Protein AF-A0A2V8Q408-F1 (afdb_monomer_lite)

Secondary structure (DSSP, 8-state):
---EEE-SSSTT-EEEPPPTT-------------TTTSB-SSEEEE-GGGS----TT--GGG-EE--EEEPPTT-EEEESSPEEEEETTEEEEPPEEHHHHHHS-EEEESEEEEEEEE-SSSEEEEEEEESSSGGG---HHHHHHHHHHHHHHHHHH-----SEEEEEEEE-S--

Radius of gyration: 19.36 Å; chains: 1; bounding box: 48×40×50 Å

pLDDT: mean 93.08, std 7.68, range [54.44, 98.56]

Sequence (175 aa):
MIPWTRDAVEMFAFHCEVPAGVSELEVTFDDVSQPGTTMSARLARVKWNRLLLYPRGMNSDSVRVATSIKLPGGWKFATALPVGRERRDDVEFKEVSLTELVDSPLIAGANFRQVMLSSAPLLHEMDIVADSPAALEVKPETLLGWQNLVKEANALFGGRHYRSYRFLLTLSDIG

Structure (mmCIF, N/CA/C/O backbone):
data_AF-A0A2V8Q408-F1
#
_entry.id   AF-A0A2V8Q408-F1
#
loop_
_atom_site.group_PDB
_atom_site.id
_atom_site.type_symbol
_atom_site.label_atom_id
_atom_site.label_alt_id
_atom_site.label_comp_id
_atom_site.label_asym_id
_atom_site.label_entity_id
_atom_site.label_seq_id
_atom_site.pdbx_PDB_ins_code
_atom_site.Cartn_x
_atom_site.Cartn_y
_atom_site.Cartn_z
_atom_site.occupancy
_atom_site.B_iso_or_equiv
_atom_site.auth_seq_id
_atom_site.auth_comp_id
_atom_site.auth_asym_id
_atom_site.auth_atom_id
_atom_site.pdbx_PDB_model_num
ATOM 1 N N . MET A 1 1 ? -17.151 11.320 23.002 1.00 85.12 1 MET A N 1
ATOM 2 C CA . MET A 1 1 ? -15.832 10.660 23.087 1.00 85.12 1 MET A CA 1
ATOM 3 C C . MET A 1 1 ? -15.962 9.506 24.067 1.00 85.12 1 MET A C 1
ATOM 5 O O . MET A 1 1 ? -16.473 9.738 25.156 1.00 85.12 1 MET A O 1
ATOM 9 N N . ILE A 1 2 ? -15.585 8.291 23.670 1.00 92.50 2 ILE A N 1
ATOM 10 C CA . ILE A 1 2 ? -15.606 7.108 24.545 1.00 92.50 2 ILE A CA 1
ATOM 11 C C . ILE A 1 2 ? -14.216 6.976 25.191 1.00 92.50 2 ILE A C 1
ATOM 13 O O . ILE A 1 2 ? -13.225 7.041 24.458 1.00 92.50 2 ILE A O 1
ATOM 17 N N . PRO A 1 3 ? -14.107 6.841 26.527 1.00 95.44 3 PRO A N 1
ATOM 18 C CA . PRO A 1 3 ? -12.826 6.606 27.185 1.00 95.44 3 PRO A CA 1
ATOM 19 C C . PRO A 1 3 ? -12.184 5.299 26.714 1.00 95.44 3 PRO A C 1
ATOM 21 O O . PRO A 1 3 ? -12.870 4.290 26.548 1.00 95.44 3 PRO A O 1
ATOM 24 N N . TRP A 1 4 ? -10.864 5.307 26.541 1.00 95.75 4 TRP A N 1
ATOM 25 C CA . TRP A 1 4 ? -10.099 4.120 26.178 1.00 95.75 4 TRP A CA 1
ATOM 26 C C . TRP A 1 4 ? -8.778 4.054 26.940 1.00 95.75 4 TRP A C 1
ATOM 28 O O . TRP A 1 4 ? -8.237 5.074 27.373 1.00 95.75 4 TRP A O 1
ATOM 38 N N . THR A 1 5 ? -8.245 2.847 27.083 1.00 96.06 5 THR A N 1
ATOM 39 C CA . THR A 1 5 ? -6.914 2.595 27.641 1.00 96.06 5 THR A CA 1
ATOM 40 C C . THR A 1 5 ? -6.151 1.626 26.745 1.00 96.06 5 THR A C 1
ATOM 42 O O . THR A 1 5 ? -6.738 0.749 26.114 1.00 96.06 5 THR A O 1
ATOM 45 N N . ARG A 1 6 ? -4.830 1.794 26.635 1.00 95.44 6 ARG A N 1
ATOM 46 C CA . ARG A 1 6 ? -3.981 0.803 25.959 1.00 95.44 6 ARG A CA 1
ATOM 47 C C . ARG A 1 6 ? -3.794 -0.398 26.881 1.00 95.44 6 ARG A C 1
ATOM 49 O O . ARG A 1 6 ? -3.635 -0.219 28.088 1.00 95.44 6 ARG A O 1
ATOM 56 N N . ASP A 1 7 ? -3.803 -1.600 26.321 1.00 96.19 7 ASP A N 1
ATOM 57 C CA . ASP A 1 7 ? -3.474 -2.808 27.073 1.00 96.19 7 ASP A CA 1
ATOM 58 C C . ASP A 1 7 ? -2.018 -2.742 27.576 1.00 96.19 7 ASP A C 1
ATOM 60 O O . ASP A 1 7 ? -1.114 -2.275 26.880 1.00 96.19 7 ASP A O 1
ATOM 64 N N . ALA A 1 8 ? -1.798 -3.166 28.820 1.00 94.25 8 ALA A N 1
ATOM 65 C CA . ALA A 1 8 ? -0.494 -3.073 29.474 1.00 94.25 8 ALA A CA 1
ATOM 66 C C . ALA A 1 8 ? 0.500 -4.160 29.022 1.00 94.25 8 ALA A C 1
ATOM 68 O O . ALA A 1 8 ? 1.690 -4.054 29.314 1.00 94.25 8 ALA A O 1
ATOM 69 N N . VAL A 1 9 ? 0.022 -5.204 28.340 1.00 94.44 9 VAL A N 1
ATOM 70 C CA . VAL A 1 9 ? 0.810 -6.353 27.878 1.00 94.44 9 VAL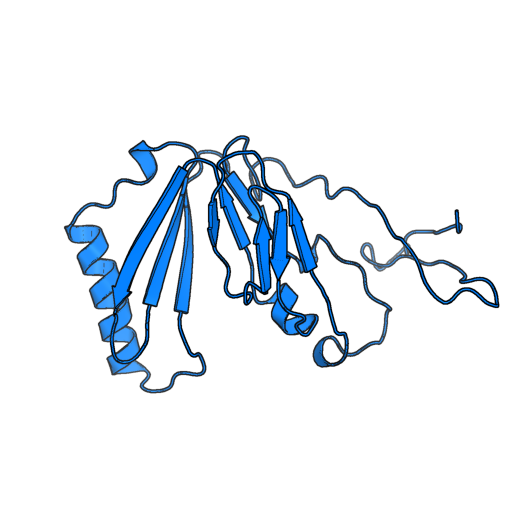 A CA 1
ATOM 71 C C . VAL A 1 9 ? 0.826 -6.408 26.351 1.00 94.44 9 VAL A C 1
ATOM 73 O O . VAL A 1 9 ? 1.895 -6.480 25.750 1.00 94.44 9 VAL A O 1
ATOM 76 N N . GLU A 1 10 ? -0.343 -6.338 25.715 1.00 91.88 10 GLU A N 1
ATOM 77 C CA . GLU A 1 10 ? -0.477 -6.323 24.256 1.00 91.88 10 GLU A CA 1
ATOM 78 C C . GLU A 1 10 ? -0.472 -4.879 23.743 1.00 91.88 10 GLU A C 1
ATOM 80 O O . GLU A 1 10 ? -1.510 -4.236 23.630 1.00 91.88 10 GLU A O 1
ATOM 85 N N . MET A 1 11 ? 0.706 -4.341 23.422 1.00 88.81 11 MET A N 1
ATOM 86 C CA . MET A 1 11 ? 0.878 -2.914 23.098 1.00 88.81 11 MET A CA 1
ATOM 87 C C . MET A 1 11 ? 0.041 -2.408 21.906 1.00 88.81 11 MET A C 1
ATOM 89 O O . MET A 1 11 ? -0.100 -1.193 21.747 1.00 88.81 11 MET A O 1
ATOM 93 N N . PHE A 1 12 ? -0.501 -3.306 21.076 1.00 89.56 12 PHE A N 1
ATOM 94 C CA . PHE A 1 12 ? -1.375 -2.978 19.945 1.00 89.56 12 PHE A CA 1
ATOM 95 C C . PHE A 1 12 ? -2.876 -3.122 20.251 1.00 89.56 12 PHE A C 1
ATOM 97 O O . PHE A 1 12 ? -3.701 -2.863 19.376 1.00 89.56 12 PHE A O 1
ATOM 104 N N . ALA A 1 13 ? -3.248 -3.515 21.472 1.00 94.44 13 ALA A N 1
ATOM 105 C CA . ALA A 1 13 ? -4.634 -3.623 21.904 1.00 94.44 13 ALA A CA 1
ATOM 106 C C . ALA A 1 13 ? -5.092 -2.388 22.691 1.00 94.44 13 ALA A C 1
ATOM 108 O O . ALA A 1 13 ? -4.348 -1.775 23.462 1.00 94.44 13 ALA A O 1
ATOM 109 N N . PHE A 1 14 ? -6.368 -2.057 22.510 1.00 95.12 14 PHE A N 1
ATOM 110 C CA . PHE A 1 14 ? -7.039 -0.942 23.160 1.00 95.12 14 PHE A CA 1
ATOM 111 C C . PHE A 1 14 ? -8.340 -1.442 23.780 1.00 95.12 14 PHE A C 1
ATOM 113 O O . PHE A 1 14 ? -9.094 -2.183 23.148 1.00 95.12 14 PHE A O 1
ATOM 120 N N . HIS A 1 15 ? -8.597 -1.028 25.014 1.00 95.12 15 HIS A N 1
ATOM 121 C CA . HIS A 1 15 ? -9.810 -1.339 25.757 1.00 95.12 15 HIS A CA 1
ATOM 122 C C . HIS A 1 15 ? -10.713 -0.118 25.771 1.00 95.12 15 HIS A C 1
ATOM 124 O O . HIS A 1 15 ? -10.268 0.979 26.102 1.00 95.12 15 HIS A O 1
ATOM 130 N N . CYS A 1 16 ? -11.981 -0.308 25.431 1.00 94.56 16 CYS A N 1
ATOM 131 C CA . CYS A 1 16 ? -13.026 0.690 25.609 1.00 94.56 16 CYS A CA 1
ATOM 132 C C . CYS A 1 16 ? -14.350 -0.018 25.916 1.00 94.56 16 CYS A C 1
ATOM 134 O O . CYS A 1 16 ? -14.576 -1.145 25.472 1.00 94.56 16 CYS A O 1
ATOM 136 N N . GLU A 1 17 ? -15.219 0.636 26.682 1.00 94.44 17 GLU A N 1
ATOM 137 C CA . GLU A 1 17 ? -16.575 0.150 26.935 1.00 94.44 17 GLU A CA 1
ATOM 138 C C . GLU A 1 17 ? -17.536 0.832 25.963 1.00 94.44 17 GLU A C 1
ATOM 140 O O . GLU A 1 17 ? -17.679 2.056 25.976 1.00 94.44 17 GLU A O 1
ATOM 145 N N . VAL A 1 18 ? -18.186 0.044 25.104 1.00 92.38 18 VAL A N 1
ATOM 146 C CA . VAL A 1 18 ? -19.165 0.551 24.136 1.00 92.38 18 VAL A CA 1
ATOM 147 C C . VAL A 1 18 ? -20.511 0.741 24.843 1.00 92.38 18 VAL A C 1
ATOM 149 O O . VAL A 1 18 ? -21.086 -0.249 25.304 1.00 92.38 18 VAL A O 1
ATOM 152 N N . PRO A 1 19 ? -21.042 1.975 24.951 1.00 93.62 19 PRO A N 1
ATOM 153 C CA . PRO A 1 19 ? -22.319 2.213 25.616 1.00 93.62 19 PRO A CA 1
ATOM 154 C C . PRO A 1 19 ? -23.484 1.498 24.922 1.00 93.62 19 PRO A C 1
ATOM 156 O O . PRO A 1 19 ? -23.496 1.328 23.702 1.00 93.62 19 PRO A O 1
ATOM 159 N N . ALA A 1 20 ? -24.508 1.130 25.694 1.00 94.69 20 ALA A N 1
ATOM 160 C CA . ALA A 1 20 ? -25.715 0.520 25.145 1.00 94.69 20 ALA A CA 1
ATOM 161 C C . ALA A 1 20 ? -26.368 1.424 24.080 1.00 94.69 20 ALA A C 1
ATOM 163 O O . ALA A 1 20 ? -26.512 2.630 24.276 1.00 94.69 20 ALA A O 1
ATOM 164 N N . GLY A 1 21 ? -26.780 0.825 22.960 1.00 94.31 21 GLY A N 1
ATOM 165 C CA . GLY A 1 21 ? -27.399 1.534 21.836 1.00 94.31 21 GLY A CA 1
ATOM 166 C C . GLY A 1 21 ? -26.416 2.127 20.819 1.00 94.31 21 GLY A C 1
ATOM 167 O O . GLY A 1 21 ? -26.865 2.620 19.788 1.00 94.31 21 GLY A O 1
ATOM 168 N N . VAL A 1 22 ? -25.101 2.056 21.057 1.00 94.56 22 VAL A N 1
ATOM 169 C CA . VAL A 1 22 ? -24.084 2.445 20.067 1.00 94.56 22 VAL A CA 1
ATOM 170 C C . VAL A 1 22 ? -23.873 1.311 19.062 1.00 94.56 22 VAL A C 1
ATOM 172 O O . VAL A 1 22 ? -23.593 0.178 19.447 1.00 94.56 22 VAL A O 1
ATOM 175 N N . SER A 1 23 ? -23.994 1.624 17.772 1.00 91.81 23 SER A N 1
ATOM 176 C CA . SER A 1 23 ? -23.806 0.677 16.662 1.00 91.81 23 SER A CA 1
ATOM 177 C C . SER A 1 23 ? -22.549 0.934 15.828 1.00 91.81 23 SER A C 1
ATOM 179 O O . SER A 1 23 ? -22.214 0.114 14.979 1.00 91.81 23 SER A O 1
ATOM 181 N N . GLU A 1 24 ? -21.866 2.059 16.046 1.00 93.31 24 GLU A N 1
ATOM 182 C CA . GLU A 1 24 ? -20.696 2.483 15.276 1.00 93.31 24 GLU A CA 1
ATOM 183 C C . GLU A 1 24 ? -19.673 3.169 16.187 1.00 93.31 24 GLU A C 1
ATOM 185 O O . GLU A 1 24 ? -20.033 3.941 17.079 1.00 93.31 24 GLU A O 1
ATOM 190 N N . LEU A 1 25 ? -18.394 2.872 15.956 1.00 93.12 25 LEU A N 1
ATOM 191 C CA . LEU A 1 25 ? -17.264 3.520 16.609 1.00 93.12 25 LEU A CA 1
ATOM 192 C C . LEU A 1 25 ? -16.401 4.183 15.543 1.00 93.12 25 LEU A C 1
ATOM 194 O O . LEU A 1 25 ? -15.825 3.500 14.699 1.00 93.12 25 LEU A O 1
ATOM 198 N N . GLU A 1 26 ? -16.272 5.500 15.624 1.00 95.25 26 GLU A N 1
ATOM 199 C CA . GLU A 1 26 ? -15.298 6.243 14.833 1.00 95.25 26 GLU A CA 1
ATOM 200 C C . GLU A 1 26 ? -13.989 6.344 15.620 1.00 95.25 26 GLU A C 1
ATOM 202 O O . GLU A 1 26 ? -13.975 6.789 16.774 1.00 95.25 26 GLU A O 1
ATOM 207 N N . VAL A 1 27 ? -12.888 5.905 15.007 1.00 94.25 27 VAL A N 1
ATOM 208 C CA . VAL A 1 27 ? -11.560 5.931 15.622 1.00 94.25 27 VAL A CA 1
ATOM 209 C C . VAL A 1 27 ? -10.601 6.703 14.732 1.00 94.25 27 VAL A C 1
ATOM 211 O O . VAL A 1 27 ? -10.394 6.350 13.575 1.00 94.25 27 VAL A O 1
ATOM 214 N N . THR A 1 28 ? -9.970 7.717 15.316 1.00 94.50 28 THR A N 1
ATOM 215 C CA . THR A 1 28 ? -8.967 8.549 14.653 1.00 94.50 28 THR A CA 1
ATOM 216 C C . THR A 1 28 ? -7.656 8.425 15.404 1.00 94.50 28 THR A C 1
ATOM 218 O O . THR A 1 28 ? -7.607 8.623 16.620 1.00 94.50 28 THR A O 1
ATOM 221 N N . PHE A 1 29 ? -6.591 8.095 14.686 1.00 92.62 29 PHE A N 1
ATOM 222 C CA . PHE A 1 29 ? -5.244 8.042 15.228 1.00 92.62 29 PHE A CA 1
ATOM 223 C C . PHE A 1 29 ? -4.229 8.379 14.144 1.00 92.62 29 PHE A C 1
ATOM 225 O O . PHE A 1 29 ? -4.480 8.176 12.957 1.00 92.62 29 PHE A O 1
ATOM 232 N N . ASP A 1 30 ? -3.067 8.840 14.588 1.00 90.25 30 ASP A N 1
ATOM 233 C CA . ASP A 1 30 ? -1.918 9.074 13.730 1.00 90.25 30 ASP A CA 1
ATOM 234 C C . ASP A 1 30 ? -0.896 7.954 13.947 1.00 90.25 30 ASP A C 1
ATOM 236 O O . ASP A 1 30 ? -0.494 7.677 15.083 1.00 90.25 30 ASP A O 1
ATOM 240 N N . ASP A 1 31 ? -0.443 7.315 12.866 1.00 85.06 31 ASP A N 1
ATOM 241 C CA . ASP A 1 31 ? 0.779 6.510 12.909 1.00 85.06 31 ASP A CA 1
ATOM 242 C C . ASP A 1 31 ? 1.969 7.442 12.703 1.00 85.06 31 ASP A C 1
ATOM 244 O O . ASP A 1 31 ? 2.221 7.926 11.596 1.00 85.06 31 ASP A O 1
ATOM 248 N N . VAL A 1 32 ? 2.726 7.692 13.771 1.00 77.38 32 VAL A N 1
ATOM 249 C CA . VAL A 1 32 ? 4.016 8.376 13.658 1.00 77.38 32 VAL A CA 1
ATOM 250 C C . VAL A 1 32 ? 5.005 7.369 13.078 1.00 77.38 32 VAL A C 1
ATOM 252 O O . VAL A 1 32 ? 5.742 6.692 13.798 1.00 77.38 32 VAL A O 1
ATOM 255 N N . SER A 1 33 ? 4.962 7.223 11.753 1.00 62.72 33 SER A N 1
ATOM 256 C CA . SER A 1 33 ? 5.876 6.397 10.970 1.00 62.72 33 SER A CA 1
ATOM 257 C C . SER A 1 33 ? 7.313 6.625 11.438 1.00 62.72 33 SER A C 1
ATOM 259 O O . SER A 1 33 ? 7.725 7.782 11.547 1.00 62.72 33 SER A O 1
ATOM 261 N N . GLN A 1 34 ? 8.092 5.566 11.688 1.00 60.09 34 GLN A N 1
ATOM 262 C CA . GLN A 1 34 ? 9.519 5.736 11.984 1.00 60.09 34 GLN A CA 1
ATOM 263 C C . GLN A 1 34 ? 10.178 6.443 10.790 1.00 60.09 34 GLN A C 1
ATOM 265 O O . GLN A 1 34 ? 10.191 5.845 9.701 1.00 60.09 34 GLN A O 1
ATOM 270 N N . PRO A 1 35 ? 10.695 7.679 10.961 1.00 54.44 35 PRO A N 1
ATOM 271 C CA . PRO A 1 35 ? 11.281 8.441 9.869 1.00 54.44 35 PRO A CA 1
ATOM 272 C C . PRO A 1 35 ? 12.307 7.589 9.125 1.00 54.44 35 PRO A C 1
ATOM 274 O O . PRO A 1 35 ? 13.179 6.978 9.740 1.00 54.44 35 PRO A O 1
ATOM 277 N N . GLY A 1 36 ? 12.144 7.491 7.807 1.00 57.19 36 GLY A N 1
ATOM 278 C CA . GLY A 1 36 ? 13.018 6.721 6.930 1.00 57.19 36 GLY A CA 1
ATOM 279 C C . GLY A 1 36 ? 12.577 5.306 6.594 1.00 57.19 36 GLY A C 1
ATOM 280 O O . GLY A 1 36 ? 12.902 4.825 5.529 1.00 57.19 36 GLY A O 1
ATOM 281 N N . THR A 1 37 ? 11.775 4.621 7.402 1.00 67.06 37 THR A N 1
ATOM 282 C CA . THR A 1 37 ? 11.424 3.221 7.066 1.00 67.06 37 THR A CA 1
ATOM 283 C C . THR A 1 37 ? 10.241 3.109 6.102 1.00 67.06 37 THR A C 1
ATOM 285 O O . THR A 1 37 ? 10.173 2.206 5.267 1.00 67.06 37 THR A O 1
ATOM 288 N N . THR A 1 38 ? 9.281 4.026 6.203 1.00 76.12 38 THR A N 1
ATOM 289 C CA . THR A 1 38 ? 7.964 3.898 5.556 1.00 76.12 38 THR A CA 1
ATOM 290 C C . THR A 1 38 ? 7.566 5.111 4.725 1.00 76.12 38 THR A C 1
ATOM 292 O O . THR A 1 38 ? 6.646 4.999 3.923 1.00 76.12 38 THR A O 1
ATOM 295 N N . MET A 1 39 ? 8.251 6.250 4.847 1.00 83.12 39 MET A N 1
ATOM 296 C CA . MET A 1 39 ? 7.895 7.463 4.110 1.00 83.12 39 MET A CA 1
ATOM 297 C C . MET A 1 39 ? 9.070 8.445 4.012 1.00 83.12 39 MET A C 1
ATOM 299 O O . MET A 1 39 ? 9.904 8.524 4.916 1.00 83.12 39 MET A O 1
ATOM 303 N N . SER A 1 40 ? 9.073 9.228 2.935 1.00 85.56 40 SER A N 1
ATOM 304 C CA . SER A 1 40 ? 9.860 10.441 2.709 1.00 85.56 40 SER A CA 1
ATOM 305 C C . SER A 1 40 ? 8.918 11.591 2.307 1.00 85.56 40 SER A C 1
ATOM 307 O O . SER A 1 40 ? 7.712 11.410 2.151 1.00 85.56 40 SER A O 1
ATOM 309 N N . ALA A 1 41 ? 9.452 12.788 2.054 1.00 88.56 41 ALA A N 1
ATOM 310 C CA . ALA A 1 41 ? 8.650 13.895 1.524 1.00 88.56 41 ALA A CA 1
ATOM 311 C C . ALA A 1 41 ? 8.102 13.652 0.097 1.00 88.56 41 ALA A C 1
ATOM 313 O O . ALA A 1 41 ? 7.293 14.443 -0.391 1.00 88.56 41 ALA A O 1
ATOM 314 N N . ARG A 1 42 ? 8.573 12.616 -0.612 1.00 92.44 42 ARG A N 1
ATOM 315 C CA . ARG A 1 42 ? 8.261 12.354 -2.031 1.00 92.44 42 ARG A CA 1
ATOM 316 C C . ARG A 1 42 ? 7.660 10.976 -2.290 1.00 92.44 42 ARG A C 1
ATOM 318 O O . ARG A 1 42 ? 7.201 10.736 -3.409 1.00 92.44 42 ARG A O 1
ATOM 325 N N . LEU A 1 43 ? 7.663 10.106 -1.285 1.00 92.69 43 LEU A N 1
ATOM 326 C CA . LEU A 1 43 ? 7.259 8.714 -1.392 1.00 92.69 43 LEU A CA 1
ATOM 327 C C . LEU A 1 43 ? 6.652 8.213 -0.079 1.00 92.69 43 LEU A C 1
ATOM 329 O O . LEU A 1 43 ? 7.141 8.543 0.995 1.00 92.69 43 LEU A O 1
ATOM 333 N N . ALA A 1 44 ? 5.658 7.334 -0.171 1.00 92.38 44 ALA A N 1
ATOM 334 C CA . ALA A 1 44 ? 5.075 6.602 0.946 1.00 92.38 44 ALA A CA 1
ATOM 335 C C . ALA A 1 44 ? 4.977 5.096 0.647 1.00 92.38 44 ALA A C 1
ATOM 337 O O . ALA A 1 44 ? 4.646 4.681 -0.465 1.00 92.38 44 ALA A O 1
ATOM 338 N N . ARG A 1 45 ? 5.235 4.284 1.677 1.00 92.88 45 ARG A N 1
ATOM 339 C CA . ARG A 1 45 ? 5.028 2.832 1.749 1.00 92.88 45 ARG A CA 1
ATOM 340 C C . ARG A 1 45 ? 3.946 2.577 2.796 1.00 92.88 45 ARG A C 1
ATOM 342 O O . ARG A 1 45 ? 4.201 2.622 3.999 1.00 92.88 45 ARG A O 1
ATOM 349 N N . VAL A 1 46 ? 2.735 2.308 2.338 1.00 92.69 46 VAL A N 1
ATOM 350 C CA . VAL A 1 46 ? 1.569 2.079 3.187 1.00 92.69 46 VAL A CA 1
ATOM 351 C C . VAL A 1 46 ? 1.513 0.606 3.579 1.00 92.69 46 VAL A C 1
ATOM 353 O O . VAL A 1 46 ? 1.350 -0.282 2.739 1.00 92.69 46 VAL A O 1
ATOM 356 N N . LYS A 1 47 ? 1.654 0.361 4.885 1.00 91.44 47 LYS A N 1
ATOM 357 C CA . LYS A 1 47 ? 1.502 -0.951 5.519 1.00 91.44 47 LYS A CA 1
ATOM 358 C C . LYS A 1 47 ? 0.208 -0.961 6.326 1.00 91.44 47 LYS A C 1
ATOM 360 O O . LYS A 1 47 ? 0.176 -0.464 7.451 1.00 91.44 47 LYS A O 1
ATOM 365 N N . TRP A 1 48 ? -0.856 -1.506 5.743 1.00 94.31 48 TRP A N 1
ATOM 366 C CA . TRP A 1 48 ? -2.209 -1.436 6.304 1.00 94.31 48 TRP A CA 1
ATOM 367 C C . TRP A 1 48 ? -2.322 -1.988 7.721 1.00 94.31 48 TRP A C 1
ATOM 369 O O . TRP A 1 48 ? -3.043 -1.421 8.529 1.00 94.31 48 TRP A O 1
ATOM 379 N N . ASN A 1 49 ? -1.537 -3.010 8.071 1.00 90.94 49 ASN A N 1
ATOM 380 C CA . ASN A 1 49 ? -1.503 -3.582 9.419 1.00 90.94 49 ASN A CA 1
ATOM 381 C C . ASN A 1 49 ? -1.097 -2.592 10.528 1.00 90.94 49 ASN A C 1
ATOM 383 O O . ASN A 1 49 ? -1.240 -2.917 11.701 1.00 90.94 49 ASN A O 1
ATOM 387 N N . ARG A 1 50 ? -0.568 -1.413 10.179 1.00 89.00 50 ARG A N 1
ATOM 388 C CA . ARG A 1 50 ? -0.262 -0.323 11.120 1.00 89.00 50 ARG A CA 1
ATOM 389 C C . ARG A 1 50 ? -1.332 0.767 11.170 1.00 89.00 50 ARG A C 1
ATOM 391 O O . ARG A 1 50 ? -1.288 1.613 12.053 1.00 89.00 50 ARG A O 1
ATOM 398 N N . LEU A 1 51 ? -2.241 0.774 10.200 1.00 92.19 51 LEU A N 1
ATOM 399 C CA . LEU A 1 51 ? -3.177 1.864 9.916 1.00 92.19 51 LEU A CA 1
ATOM 400 C C . LEU A 1 51 ? -4.633 1.426 10.081 1.00 92.19 51 LEU A C 1
ATOM 402 O O . LEU A 1 51 ? -5.538 2.056 9.543 1.00 92.19 51 LEU A O 1
ATOM 406 N N . LEU A 1 52 ? -4.866 0.343 10.818 1.00 93.25 52 LEU A N 1
ATOM 407 C CA . LEU A 1 52 ? -6.202 -0.160 11.088 1.00 93.25 52 LEU A CA 1
ATOM 408 C C . LEU A 1 52 ? -6.337 -0.647 12.526 1.00 93.25 52 LEU A C 1
ATOM 410 O O . LEU A 1 52 ? -5.369 -1.060 13.162 1.00 93.25 52 LEU A O 1
ATOM 414 N N . LEU A 1 53 ? -7.579 -0.637 12.995 1.00 93.88 53 LEU A N 1
ATOM 415 C CA . LEU A 1 53 ? -8.030 -1.306 14.205 1.00 93.88 53 LEU A CA 1
ATOM 416 C C . LEU A 1 53 ? -9.231 -2.169 13.833 1.00 93.88 53 LEU A C 1
ATOM 418 O O . LEU A 1 53 ? -10.028 -1.802 12.971 1.00 93.88 53 LEU A O 1
ATOM 422 N N . TYR A 1 54 ? -9.357 -3.322 14.477 1.00 93.81 54 TYR A N 1
ATOM 423 C CA . TYR A 1 54 ? -10.489 -4.222 14.295 1.00 93.81 54 TYR A CA 1
ATOM 424 C C . TYR A 1 54 ? -10.810 -4.921 15.623 1.00 93.81 54 TYR A C 1
ATOM 426 O O . TYR A 1 54 ? -9.929 -5.021 16.486 1.00 93.81 54 TYR A O 1
ATOM 434 N N . PRO A 1 55 ? -12.053 -5.392 15.832 1.00 91.25 55 PRO A N 1
ATOM 435 C CA . PRO A 1 55 ? -12.429 -6.027 17.088 1.00 91.25 55 PRO A CA 1
ATOM 436 C C . PRO A 1 55 ? -11.610 -7.293 17.364 1.00 91.25 55 PRO A C 1
ATOM 438 O O . PRO A 1 55 ? -11.461 -8.171 16.510 1.00 91.25 55 PRO A O 1
ATOM 441 N N . ARG A 1 56 ? -11.106 -7.410 18.596 1.00 91.06 56 ARG A N 1
ATOM 442 C CA . ARG A 1 56 ? -10.341 -8.579 19.042 1.00 91.06 56 ARG A CA 1
ATOM 443 C C . ARG A 1 56 ? -11.192 -9.850 18.957 1.00 91.06 56 ARG A 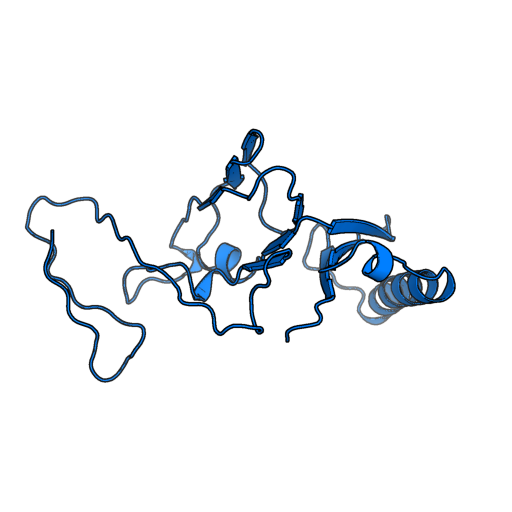C 1
ATOM 445 O O . ARG A 1 56 ? -12.357 -9.854 19.340 1.00 91.06 56 ARG A O 1
ATOM 452 N N . GLY A 1 57 ? -10.573 -10.950 18.529 1.00 91.38 57 GLY A N 1
ATOM 453 C CA . GLY A 1 57 ? -11.202 -12.275 18.494 1.00 91.38 57 GLY A CA 1
ATOM 454 C C . GLY A 1 57 ? -11.996 -12.571 17.221 1.00 91.38 57 GLY A C 1
ATOM 455 O O . GLY A 1 57 ? -12.536 -13.667 17.092 1.00 91.38 57 GLY A O 1
ATOM 456 N N . MET A 1 58 ? -12.045 -11.638 16.268 1.00 93.50 58 MET A N 1
ATOM 457 C CA . MET A 1 58 ? -12.601 -11.895 14.941 1.00 93.50 58 MET A CA 1
ATOM 458 C C . MET A 1 58 ? -11.569 -12.564 14.029 1.00 93.50 58 MET A C 1
ATOM 460 O O . MET A 1 58 ? -10.382 -12.241 14.076 1.00 93.50 58 MET A O 1
ATOM 464 N N . ASN A 1 59 ? -12.033 -13.471 13.168 1.00 95.50 59 ASN A N 1
ATOM 465 C CA . ASN A 1 59 ? -11.222 -13.983 12.067 1.00 95.50 59 ASN A CA 1
ATOM 466 C C . ASN A 1 59 ? -11.051 -12.868 11.018 1.00 95.50 59 ASN A C 1
ATOM 468 O O . ASN A 1 59 ? -12.041 -12.289 10.569 1.00 95.50 59 ASN A O 1
ATOM 472 N N . SER A 1 60 ? -9.816 -12.564 10.614 1.00 96.12 60 SER A N 1
ATOM 473 C CA . SER A 1 60 ? -9.531 -11.508 9.635 1.00 96.12 60 SER A CA 1
ATOM 474 C C . SER A 1 60 ? -10.173 -11.764 8.267 1.00 96.12 60 SER A C 1
ATOM 476 O O . SER A 1 60 ? -10.561 -10.816 7.587 1.00 96.12 60 SER A O 1
ATOM 478 N N . ASP A 1 61 ? -10.392 -13.020 7.879 1.00 97.19 61 ASP A N 1
ATOM 479 C CA . ASP A 1 61 ? -11.080 -13.342 6.624 1.00 97.19 61 ASP A CA 1
ATOM 480 C C . ASP A 1 61 ? -12.570 -12.973 6.654 1.00 97.19 61 ASP A C 1
ATOM 482 O O . ASP A 1 61 ? -13.162 -12.703 5.608 1.00 97.19 61 ASP A O 1
ATOM 486 N N . SER A 1 62 ? -13.184 -12.928 7.845 1.00 96.88 62 SER A N 1
ATOM 487 C CA . SER A 1 62 ? -14.600 -12.578 8.008 1.00 96.88 62 SER A CA 1
ATOM 488 C C . SER A 1 62 ? -14.840 -11.086 8.236 1.00 96.88 62 SER A C 1
ATOM 490 O O . SER A 1 62 ? -15.989 -10.650 8.224 1.00 96.88 62 SER A O 1
ATOM 492 N N . VAL A 1 63 ? -13.789 -10.298 8.471 1.00 97.31 63 VAL A N 1
ATOM 493 C CA . VAL A 1 63 ? -13.896 -8.841 8.603 1.00 97.31 63 VAL A CA 1
ATOM 494 C C . VAL A 1 63 ? -13.828 -8.231 7.209 1.00 97.31 63 VAL A C 1
ATOM 496 O O . VAL A 1 63 ? -12.832 -8.382 6.506 1.00 97.31 63 VAL A O 1
ATOM 499 N N . ARG A 1 64 ? -14.897 -7.548 6.802 1.00 97.81 64 ARG A N 1
ATOM 500 C CA . ARG A 1 64 ? -14.979 -6.832 5.526 1.00 97.81 64 ARG A CA 1
ATOM 501 C C . ARG A 1 64 ? -14.563 -5.382 5.728 1.00 97.81 64 ARG A C 1
ATOM 503 O O . ARG A 1 64 ? -15.010 -4.752 6.683 1.00 97.81 64 ARG A O 1
ATOM 510 N N . VAL A 1 65 ? -13.703 -4.870 4.852 1.00 97.56 65 VAL A N 1
ATOM 511 C CA . VAL A 1 65 ? -13.148 -3.519 4.974 1.00 97.56 65 VAL A CA 1
ATOM 512 C C . VAL A 1 65 ? -13.337 -2.763 3.667 1.00 97.56 65 VAL A C 1
ATOM 514 O O . VAL A 1 65 ? -12.900 -3.211 2.606 1.00 97.56 65 VAL A O 1
ATOM 517 N N . ALA A 1 66 ? -13.978 -1.601 3.759 1.00 97.50 66 ALA A N 1
ATOM 518 C CA . ALA A 1 66 ? -13.992 -0.595 2.709 1.00 97.50 66 ALA A CA 1
ATOM 519 C C . ALA A 1 66 ? -12.914 0.445 3.031 1.00 97.50 66 ALA A C 1
ATOM 521 O O . ALA A 1 66 ? -12.933 1.054 4.100 1.00 97.50 66 ALA A O 1
ATOM 522 N N . THR A 1 67 ? -11.959 0.629 2.123 1.00 97.31 67 THR A N 1
ATOM 523 C CA . THR A 1 67 ? -10.794 1.491 2.352 1.00 97.31 67 THR A CA 1
ATOM 524 C C . THR A 1 67 ? -10.703 2.559 1.275 1.00 97.31 67 THR A C 1
ATOM 526 O O . THR A 1 67 ? -10.950 2.303 0.096 1.00 97.31 67 THR A O 1
ATOM 529 N N . SER A 1 68 ? -10.290 3.754 1.680 1.00 97.44 68 SER A N 1
ATOM 530 C CA . SER A 1 68 ? -9.951 4.847 0.778 1.00 97.44 68 SER A CA 1
ATOM 531 C C . SER A 1 68 ? -8.669 5.536 1.225 1.00 97.44 68 SER A C 1
ATOM 533 O O . SER A 1 68 ? -8.341 5.536 2.411 1.00 97.44 68 SER A O 1
ATOM 535 N N . ILE A 1 69 ? -7.972 6.160 0.282 1.00 96.88 69 ILE A N 1
ATOM 536 C CA . ILE A 1 69 ? -6.822 7.026 0.548 1.00 96.88 69 ILE A CA 1
ATOM 537 C C . ILE A 1 69 ? -7.034 8.392 -0.078 1.00 96.88 69 ILE A C 1
ATOM 539 O O . ILE A 1 69 ? -7.695 8.522 -1.108 1.00 96.88 69 ILE A O 1
ATOM 543 N N . LYS A 1 70 ? -6.390 9.387 0.526 1.00 97.12 70 LYS A N 1
ATOM 544 C CA . LYS A 1 70 ? -6.198 10.700 -0.068 1.00 97.12 70 LYS A CA 1
ATOM 545 C C . LYS A 1 70 ? -4.711 10.947 -0.267 1.00 97.12 70 LYS A C 1
ATOM 547 O O . LYS A 1 70 ? -3.945 10.956 0.695 1.00 97.12 70 LYS A O 1
ATOM 552 N N . LEU A 1 71 ? -4.305 11.108 -1.514 1.00 95.75 71 LEU A N 1
ATOM 553 C CA . LEU A 1 71 ? -2.924 11.307 -1.920 1.00 95.75 71 LEU A CA 1
ATOM 554 C C . LEU A 1 71 ? -2.577 12.801 -1.978 1.00 95.75 71 LEU A C 1
ATOM 556 O O . LEU A 1 71 ? -3.452 13.643 -2.177 1.00 95.75 71 LEU A O 1
ATOM 560 N N . PRO A 1 72 ? -1.298 13.173 -1.828 1.00 95.56 72 PRO A N 1
ATOM 561 C CA . PRO A 1 72 ? -0.860 14.508 -2.204 1.00 95.56 72 PRO A CA 1
ATOM 562 C C . PRO A 1 72 ? -1.057 14.746 -3.709 1.00 95.56 72 PRO A C 1
ATOM 564 O O . PRO A 1 72 ? -0.935 13.827 -4.520 1.00 95.56 72 PRO A O 1
ATOM 567 N N . GLY A 1 73 ? -1.307 16.001 -4.084 1.00 94.81 73 GLY A N 1
ATOM 568 C CA . GLY A 1 73 ? -1.608 16.377 -5.465 1.00 94.81 73 GLY A CA 1
ATOM 569 C C . GLY A 1 73 ? -0.572 15.877 -6.477 1.00 94.81 73 GLY A C 1
ATOM 570 O O . GLY A 1 73 ? 0.627 16.134 -6.339 1.00 94.81 73 GLY A O 1
ATOM 571 N N . GLY A 1 74 ? -1.045 15.182 -7.513 1.00 93.75 74 GLY A N 1
ATOM 572 C CA . GLY A 1 74 ? -0.218 14.679 -8.617 1.00 93.75 74 GLY A CA 1
ATOM 573 C C . GLY A 1 74 ? 0.605 13.426 -8.302 1.00 93.75 74 GLY A C 1
ATOM 574 O O . GLY A 1 74 ? 1.353 12.967 -9.168 1.00 93.75 74 GLY A O 1
ATOM 575 N N . TRP A 1 75 ? 0.480 12.863 -7.098 1.00 96.88 75 TRP A N 1
ATOM 576 C CA . TRP A 1 75 ? 1.089 11.575 -6.780 1.00 96.88 75 TRP A CA 1
ATOM 577 C C . TRP A 1 75 ? 0.377 10.443 -7.517 1.00 96.88 75 TRP A C 1
ATOM 579 O O . TRP A 1 75 ? -0.824 10.494 -7.775 1.00 96.88 75 TRP A O 1
ATOM 589 N N . LYS A 1 76 ? 1.135 9.394 -7.831 1.00 97.12 76 LYS A N 1
ATOM 590 C CA . LYS A 1 76 ? 0.602 8.120 -8.327 1.00 97.12 76 LYS A CA 1
ATOM 591 C C . LYS A 1 76 ? 0.835 7.035 -7.289 1.00 97.12 76 LYS A C 1
ATOM 593 O O . LYS A 1 76 ? 1.698 7.187 -6.425 1.00 97.12 76 LYS A O 1
ATOM 598 N N . PHE A 1 77 ? 0.096 5.937 -7.394 1.00 97.62 77 PHE A N 1
ATOM 599 C CA . PHE A 1 77 ? 0.206 4.805 -6.483 1.00 97.62 77 PHE A CA 1
ATOM 600 C C . PHE A 1 77 ? 0.163 3.467 -7.224 1.00 97.62 77 PHE A C 1
ATOM 602 O O . PHE A 1 77 ? -0.249 3.392 -8.381 1.00 97.62 77 PHE A O 1
ATOM 609 N N . ALA A 1 78 ? 0.583 2.410 -6.535 1.00 97.94 78 ALA A N 1
ATOM 610 C CA . ALA A 1 78 ? 0.438 1.031 -6.972 1.00 97.94 78 ALA A CA 1
ATOM 611 C C . ALA A 1 78 ? 0.125 0.114 -5.788 1.00 97.94 78 ALA A C 1
ATOM 613 O O . ALA A 1 78 ? 0.686 0.264 -4.702 1.00 97.94 78 ALA A O 1
ATOM 614 N N . THR A 1 79 ? -0.772 -0.841 -6.019 1.00 97.75 79 THR A N 1
ATOM 615 C CA . THR A 1 79 ? -1.205 -1.858 -5.055 1.00 97.75 79 THR A CA 1
ATOM 616 C C . THR A 1 79 ? -1.888 -3.011 -5.795 1.00 97.75 79 THR A C 1
ATOM 618 O O . THR A 1 79 ? -2.275 -2.866 -6.956 1.00 97.75 79 THR A O 1
ATOM 621 N N . ALA A 1 80 ? -2.035 -4.158 -5.130 1.00 96.56 80 ALA A N 1
ATOM 622 C CA . ALA A 1 80 ? -2.881 -5.252 -5.602 1.00 96.56 80 ALA A CA 1
ATOM 623 C C . ALA A 1 80 ? -4.378 -5.008 -5.329 1.00 96.56 80 ALA A C 1
ATOM 625 O O . ALA A 1 80 ? -5.214 -5.673 -5.943 1.00 96.56 80 ALA A O 1
ATOM 626 N N . LEU A 1 81 ? -4.723 -4.050 -4.453 1.00 96.94 81 LEU A N 1
ATOM 627 C CA . LEU A 1 81 ? -6.115 -3.756 -4.127 1.00 96.94 81 LEU A CA 1
ATOM 628 C C . LEU A 1 81 ? -6.902 -3.327 -5.373 1.00 96.94 81 LEU A C 1
ATOM 630 O O . LEU A 1 81 ? -6.470 -2.435 -6.112 1.00 96.94 81 LEU A O 1
ATOM 634 N N . PRO A 1 82 ? -8.095 -3.898 -5.597 1.00 96.00 82 PRO A N 1
ATOM 635 C CA . PRO A 1 82 ? -8.941 -3.494 -6.705 1.00 96.00 82 PRO A CA 1
ATOM 636 C C . PRO A 1 82 ? -9.482 -2.077 -6.481 1.00 96.00 82 PRO A C 1
ATOM 638 O O . PRO A 1 82 ? -10.248 -1.830 -5.550 1.00 96.00 82 PRO A O 1
ATOM 641 N N . VAL A 1 83 ? -9.145 -1.148 -7.374 1.00 97.12 83 VAL A N 1
ATOM 642 C CA . VAL A 1 83 ? -9.712 0.208 -7.357 1.00 97.12 83 VAL A CA 1
ATOM 643 C C . VAL A 1 83 ? -11.207 0.147 -7.691 1.00 97.12 83 VAL A C 1
ATOM 645 O O . VAL A 1 83 ? -11.627 -0.507 -8.652 1.00 97.12 83 VAL A O 1
ATOM 648 N N . GLY A 1 84 ? -12.024 0.803 -6.868 1.00 97.44 84 GLY A N 1
ATOM 649 C CA . GLY A 1 84 ? -13.457 0.976 -7.091 1.00 97.44 84 GLY A CA 1
ATOM 650 C C . GLY A 1 84 ? -13.758 2.287 -7.813 1.00 97.44 84 GLY A C 1
ATOM 651 O O . GLY A 1 84 ? -14.455 2.291 -8.829 1.00 97.44 84 GLY A O 1
ATOM 652 N N . ARG A 1 85 ? -13.212 3.397 -7.307 1.00 96.94 85 ARG A N 1
ATOM 653 C CA . ARG A 1 85 ? -13.438 4.753 -7.822 1.00 96.94 85 ARG A CA 1
ATOM 654 C C . ARG A 1 85 ? -12.211 5.618 -7.562 1.00 96.94 85 ARG A C 1
ATOM 656 O O . ARG A 1 85 ? -11.649 5.588 -6.477 1.00 96.94 85 ARG A O 1
ATOM 663 N N . GLU A 1 86 ? -11.836 6.427 -8.541 1.00 94.19 86 GLU A N 1
ATOM 664 C CA . GLU A 1 86 ? -10.682 7.325 -8.448 1.00 94.19 86 GLU A CA 1
ATOM 665 C C . GLU A 1 86 ? -11.091 8.742 -8.861 1.00 94.19 86 GLU A C 1
ATOM 667 O O . GLU A 1 86 ? -11.749 8.945 -9.888 1.00 94.19 86 GLU A O 1
ATOM 672 N N . ARG A 1 87 ? -10.764 9.731 -8.021 1.00 91.94 87 ARG A N 1
ATOM 673 C CA . ARG A 1 87 ? -11.129 11.142 -8.192 1.00 91.94 87 ARG A CA 1
ATOM 674 C C . ARG A 1 87 ? -9.990 12.058 -7.782 1.00 91.94 87 ARG A C 1
ATOM 676 O O . ARG A 1 87 ? -9.931 12.499 -6.641 1.00 91.94 87 ARG A O 1
ATOM 683 N N . ARG A 1 88 ? -9.174 12.454 -8.762 1.00 88.44 88 ARG A N 1
ATOM 684 C CA . ARG A 1 88 ? -7.991 13.302 -8.543 1.00 88.44 88 ARG A CA 1
ATOM 685 C C . ARG A 1 88 ? -7.068 12.665 -7.503 1.00 88.44 88 ARG A C 1
ATOM 687 O O . ARG A 1 88 ? -6.324 11.762 -7.846 1.00 88.44 88 ARG A O 1
ATOM 694 N N . ASP A 1 89 ? -7.184 13.122 -6.266 1.00 93.31 89 ASP A N 1
ATOM 695 C CA . ASP A 1 89 ? -6.334 12.762 -5.146 1.00 93.31 89 ASP A CA 1
ATOM 696 C C . ASP A 1 89 ? -7.031 11.768 -4.200 1.00 93.31 89 ASP A C 1
ATOM 698 O O . ASP A 1 89 ? -6.382 11.203 -3.329 1.00 93.31 89 ASP A O 1
ATOM 702 N N . ASP A 1 90 ? -8.336 11.530 -4.362 1.00 96.94 90 ASP A N 1
ATOM 703 C CA . ASP A 1 90 ? -9.119 10.595 -3.552 1.00 96.94 90 ASP A CA 1
ATOM 704 C C . ASP A 1 90 ? -9.322 9.271 -4.308 1.00 96.94 90 ASP A C 1
ATOM 706 O O . ASP A 1 90 ? -9.842 9.243 -5.430 1.00 96.94 90 ASP A O 1
ATOM 710 N N . VAL A 1 91 ? -8.928 8.159 -3.688 1.00 97.94 91 VAL A N 1
ATOM 711 C CA . VAL A 1 91 ? -9.040 6.806 -4.249 1.00 97.94 91 VAL A CA 1
ATOM 712 C C . VAL A 1 91 ? -9.840 5.938 -3.289 1.00 97.94 91 VAL A C 1
ATOM 714 O O . VAL A 1 91 ? -9.461 5.767 -2.134 1.00 97.94 91 VAL A O 1
ATOM 717 N N . GLU A 1 92 ? -10.929 5.358 -3.778 1.00 98.19 92 GLU A N 1
ATOM 718 C CA . GLU A 1 92 ? -11.749 4.374 -3.075 1.00 98.19 92 GLU A CA 1
ATOM 719 C C . GLU A 1 92 ? -11.469 2.985 -3.667 1.00 98.19 92 GLU A C 1
ATOM 721 O O . GLU A 1 92 ? -11.587 2.766 -4.881 1.00 98.19 92 GLU A O 1
ATOM 726 N N . PHE A 1 93 ? -11.118 2.026 -2.815 1.00 98.31 93 PHE A N 1
ATOM 727 C CA . PHE A 1 93 ? -10.936 0.628 -3.200 1.00 98.31 93 PHE A CA 1
ATOM 728 C C . PHE A 1 93 ? -12.254 -0.142 -3.075 1.00 98.31 93 PHE A C 1
ATOM 730 O O . PHE A 1 93 ? -13.165 0.264 -2.351 1.00 98.31 93 PHE A O 1
ATOM 737 N N . LYS A 1 94 ? -12.381 -1.266 -3.788 1.00 98.19 94 LYS A N 1
ATOM 738 C CA . LYS A 1 94 ? -13.496 -2.189 -3.546 1.00 98.19 94 LYS A CA 1
ATOM 739 C C . LYS A 1 94 ? -13.326 -2.834 -2.175 1.00 98.19 94 LYS A C 1
ATOM 741 O O . LYS A 1 94 ? -12.210 -3.008 -1.697 1.00 98.19 94 LYS A O 1
ATOM 746 N N . GLU A 1 95 ? -14.445 -3.219 -1.576 1.00 98.25 95 GLU A N 1
ATOM 747 C CA . GLU A 1 95 ? -14.436 -3.916 -0.297 1.00 98.25 95 GLU A CA 1
ATOM 748 C C . GLU A 1 95 ? -13.717 -5.272 -0.409 1.00 98.25 95 GLU A C 1
ATOM 750 O O . GLU A 1 95 ? -14.026 -6.090 -1.284 1.00 98.25 95 GLU A O 1
ATOM 755 N N . VAL A 1 96 ? -12.790 -5.527 0.512 1.00 98.25 96 VAL A N 1
ATOM 756 C CA . VAL A 1 96 ? -11.984 -6.756 0.604 1.00 98.25 96 VAL A CA 1
ATOM 757 C C . VAL A 1 96 ? -12.037 -7.326 2.025 1.00 98.25 96 VAL A C 1
ATOM 759 O O . VAL A 1 96 ? -12.631 -6.717 2.919 1.00 98.25 96 VAL A O 1
ATOM 762 N N . SER A 1 97 ? -11.481 -8.520 2.252 1.00 98.31 97 SER A N 1
ATOM 763 C CA . SER A 1 97 ? -11.295 -8.998 3.629 1.00 98.31 97 SER A CA 1
ATOM 764 C C . SER A 1 97 ? -10.165 -8.223 4.309 1.00 98.31 97 SER A C 1
ATOM 766 O O . SER A 1 97 ? -9.290 -7.670 3.640 1.00 98.31 97 SER A O 1
ATOM 768 N N . LEU A 1 98 ? -10.140 -8.208 5.641 1.00 98.06 98 LEU A N 1
ATOM 769 C CA . LEU A 1 98 ? -9.032 -7.619 6.392 1.00 98.06 98 LEU A CA 1
ATOM 770 C C . LEU A 1 98 ? -7.700 -8.306 6.051 1.00 98.06 98 LEU A C 1
ATOM 772 O O . LEU A 1 98 ? -6.678 -7.631 5.941 1.00 98.06 98 LEU A O 1
ATOM 776 N N . THR A 1 99 ? -7.715 -9.625 5.840 1.00 97.88 99 THR A N 1
ATOM 777 C CA . THR A 1 99 ? -6.540 -10.381 5.380 1.00 97.88 99 THR A CA 1
ATOM 778 C C . THR A 1 99 ? -6.031 -9.855 4.038 1.00 97.88 99 THR A C 1
ATOM 780 O O . THR A 1 99 ? -4.853 -9.532 3.920 1.00 97.88 99 THR A O 1
ATOM 783 N N . GLU A 1 100 ? -6.912 -9.713 3.043 1.00 97.62 100 GLU A N 1
ATOM 784 C CA . GLU A 1 100 ? -6.548 -9.222 1.707 1.00 97.62 100 GLU A CA 1
ATOM 785 C C . GLU A 1 100 ? -6.067 -7.766 1.745 1.00 97.62 100 GLU A C 1
ATOM 787 O O . GLU A 1 100 ? -5.111 -7.424 1.049 1.00 97.62 100 GLU A O 1
ATOM 792 N N . LEU A 1 101 ? -6.666 -6.922 2.596 1.00 98.06 101 LEU A N 1
ATOM 793 C CA . LEU A 1 101 ? -6.192 -5.558 2.823 1.00 98.06 101 LEU A CA 1
ATOM 794 C C . LEU A 1 101 ? -4.749 -5.552 3.334 1.00 98.06 101 LEU A C 1
ATOM 796 O O . LEU A 1 101 ? -3.896 -4.884 2.760 1.00 98.06 101 LEU A O 1
ATOM 800 N N . VAL A 1 102 ? -4.461 -6.312 4.393 1.00 97.12 102 VAL A N 1
ATOM 801 C CA . VAL A 1 102 ? -3.120 -6.378 4.992 1.00 97.12 102 VAL A CA 1
ATOM 802 C C . VAL A 1 102 ? -2.084 -6.963 4.030 1.00 97.12 102 VAL A C 1
ATOM 804 O O . VAL A 1 102 ? -0.952 -6.477 4.002 1.00 97.12 102 VAL A O 1
ATOM 807 N N . ASP A 1 103 ? -2.471 -7.951 3.224 1.00 96.50 103 ASP A N 1
ATOM 808 C CA . ASP A 1 103 ? -1.600 -8.613 2.244 1.00 96.50 103 ASP A CA 1
ATOM 809 C C . ASP A 1 103 ? -1.399 -7.801 0.948 1.00 96.50 103 ASP A C 1
ATOM 811 O O . ASP A 1 103 ? -0.554 -8.134 0.120 1.00 96.50 103 ASP A O 1
ATOM 815 N N . SER A 1 104 ? -2.128 -6.694 0.778 1.00 96.81 104 SER A N 1
ATOM 816 C CA . SER A 1 104 ? -2.052 -5.828 -0.404 1.00 96.81 104 SER A CA 1
ATOM 817 C C . SER A 1 104 ? -1.424 -4.467 -0.071 1.00 96.81 104 SER A C 1
ATOM 819 O O . SER A 1 104 ? -2.126 -3.447 -0.042 1.00 96.81 104 SER A O 1
ATOM 821 N N . PRO A 1 105 ? -0.098 -4.397 0.173 1.00 96.25 105 PRO A N 1
ATOM 822 C CA . PRO A 1 105 ? 0.574 -3.137 0.467 1.00 96.25 105 PRO A CA 1
ATOM 823 C C . PRO A 1 105 ? 0.417 -2.138 -0.683 1.00 96.25 105 PRO A C 1
ATOM 825 O O . PRO A 1 105 ? 0.104 -2.493 -1.826 1.00 96.25 105 PRO A O 1
ATOM 828 N N . LEU A 1 106 ? 0.651 -0.866 -0.372 1.00 97.19 106 LEU A N 1
ATOM 829 C CA . LEU A 1 106 ? 0.573 0.215 -1.344 1.00 97.19 106 LEU A CA 1
ATOM 830 C C . LEU A 1 106 ? 1.844 1.059 -1.305 1.00 97.19 106 LEU A C 1
ATOM 832 O O . LEU A 1 106 ? 2.340 1.411 -0.237 1.00 97.19 106 LEU A O 1
AT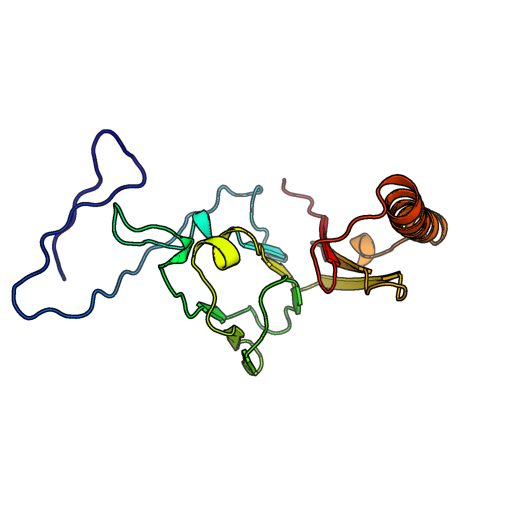OM 836 N N . ILE A 1 107 ? 2.361 1.406 -2.480 1.00 97.44 107 ILE A N 1
ATOM 837 C CA . ILE A 1 107 ? 3.381 2.448 -2.630 1.00 97.44 107 ILE A CA 1
ATOM 838 C C . ILE A 1 107 ? 2.764 3.637 -3.351 1.00 97.44 107 ILE A C 1
ATOM 840 O O . ILE A 1 107 ? 1.942 3.456 -4.247 1.00 97.44 107 ILE A O 1
ATOM 844 N N . ALA A 1 108 ? 3.154 4.848 -2.975 1.00 97.12 108 ALA A N 1
ATOM 845 C CA . ALA A 1 108 ? 2.733 6.067 -3.650 1.00 97.12 108 ALA A CA 1
ATOM 846 C C . ALA A 1 108 ? 3.854 7.098 -3.662 1.00 97.12 108 ALA A C 1
ATOM 848 O O . ALA A 1 108 ? 4.680 7.120 -2.755 1.00 97.12 108 ALA A O 1
ATOM 849 N N . GLY A 1 109 ? 3.887 7.964 -4.668 1.00 96.44 109 GLY A N 1
ATOM 850 C CA . GLY A 1 109 ? 4.874 9.036 -4.714 1.00 96.44 109 GLY A CA 1
ATOM 851 C C . GLY A 1 109 ? 4.716 9.986 -5.886 1.00 96.44 109 GLY A C 1
ATOM 852 O O . GLY A 1 109 ? 3.962 9.739 -6.830 1.00 96.44 109 GLY A O 1
ATOM 853 N N . ALA A 1 110 ? 5.471 11.080 -5.812 1.00 96.44 110 ALA A N 1
ATOM 854 C CA . ALA A 1 110 ? 5.517 12.108 -6.849 1.00 96.44 110 ALA A CA 1
ATOM 855 C C . ALA A 1 110 ? 6.232 11.624 -8.121 1.00 96.44 110 ALA A C 1
ATOM 857 O O . ALA A 1 110 ? 5.872 12.023 -9.226 1.00 96.44 110 ALA A O 1
ATOM 858 N N . ASN A 1 111 ? 7.244 10.762 -7.968 1.00 97.44 111 ASN A N 1
ATOM 859 C CA . ASN A 1 111 ? 7.967 10.158 -9.082 1.00 97.44 111 ASN A CA 1
ATOM 860 C C . ASN A 1 111 ? 7.565 8.688 -9.170 1.00 97.44 111 ASN A C 1
ATOM 862 O O . ASN A 1 111 ? 7.902 7.899 -8.288 1.00 97.44 111 ASN A O 1
ATOM 866 N N . PHE A 1 112 ? 6.859 8.330 -10.238 1.00 98.06 112 PHE A N 1
ATOM 867 C CA . PHE A 1 112 ? 6.345 6.985 -10.457 1.00 98.06 112 PHE A CA 1
ATOM 868 C C . PHE A 1 112 ? 6.663 6.514 -11.875 1.00 98.06 112 PHE A C 1
ATOM 870 O O . PHE A 1 112 ? 6.401 7.231 -12.846 1.00 98.06 112 PHE A O 1
ATOM 877 N N . ARG A 1 113 ? 7.163 5.285 -11.999 1.00 98.12 113 ARG A N 1
ATOM 878 C CA . ARG A 1 113 ? 7.364 4.591 -13.272 1.00 98.12 113 ARG A CA 1
ATOM 879 C C . ARG A 1 113 ? 6.830 3.174 -13.162 1.00 98.12 113 ARG A C 1
ATOM 881 O O . ARG A 1 113 ? 7.200 2.444 -12.254 1.00 98.12 113 ARG A O 1
ATOM 888 N N . GLN A 1 114 ? 6.030 2.773 -14.136 1.00 98.00 114 GLN A N 1
ATOM 889 C CA . GLN A 1 114 ? 5.630 1.385 -14.307 1.00 98.00 114 GLN A CA 1
ATOM 890 C C . GLN A 1 114 ? 6.396 0.780 -15.483 1.00 98.00 114 GLN A C 1
ATOM 892 O O . GLN A 1 114 ? 6.545 1.423 -16.526 1.00 98.00 114 GLN A O 1
ATOM 897 N N . VAL A 1 115 ? 6.876 -0.453 -15.326 1.00 97.88 115 VAL A N 1
ATOM 898 C CA . VAL A 1 115 ? 7.466 -1.236 -16.415 1.00 97.88 115 VAL A CA 1
ATOM 899 C C . VAL A 1 115 ? 6.823 -2.617 -16.490 1.00 97.88 115 VAL A C 1
ATOM 901 O O . VAL A 1 115 ? 6.618 -3.288 -15.481 1.00 97.88 115 VAL A O 1
ATOM 904 N N . MET A 1 116 ? 6.510 -3.055 -17.706 1.00 97.69 116 MET A N 1
ATOM 905 C CA . MET A 1 116 ? 5.958 -4.383 -17.959 1.00 97.69 116 MET A CA 1
ATOM 906 C C . MET A 1 116 ? 7.084 -5.423 -17.993 1.00 97.69 116 MET A C 1
ATOM 908 O O . MET A 1 116 ? 8.054 -5.282 -18.744 1.00 97.69 116 MET A O 1
ATOM 912 N N . LEU A 1 117 ? 6.943 -6.481 -17.195 1.00 97.94 117 LEU A N 1
ATOM 913 C CA . LEU A 1 117 ? 7.896 -7.592 -17.123 1.00 97.94 117 LEU A CA 1
ATOM 914 C C . LEU A 1 117 ? 7.444 -8.791 -17.960 1.00 97.94 117 LEU A C 1
ATOM 916 O O . LEU A 1 117 ? 8.259 -9.479 -18.565 1.00 97.94 117 LEU A O 1
ATOM 920 N N . SER A 1 118 ? 6.139 -9.048 -18.008 1.00 96.25 118 SER A N 1
ATOM 921 C CA . SER A 1 118 ? 5.551 -10.040 -18.903 1.00 96.25 118 SER A CA 1
ATOM 922 C C . SER A 1 118 ? 4.079 -9.733 -19.148 1.00 96.25 118 SER A C 1
ATOM 924 O O . SER A 1 118 ? 3.376 -9.322 -18.230 1.00 96.25 118 SER A O 1
ATOM 926 N N . SER A 1 119 ? 3.602 -9.973 -20.367 1.00 94.69 119 SER A N 1
ATOM 927 C CA . SER A 1 119 ? 2.177 -9.934 -20.717 1.00 94.69 119 SER A CA 1
ATOM 928 C C . SER A 1 119 ? 1.550 -11.328 -20.841 1.00 94.69 119 SER A C 1
ATOM 930 O O . SER A 1 119 ? 0.332 -11.434 -20.965 1.00 94.69 119 SER A O 1
ATOM 932 N N . ALA A 1 120 ? 2.355 -12.399 -20.810 1.00 88.62 120 ALA A N 1
ATOM 933 C CA . ALA A 1 120 ? 1.891 -13.769 -21.010 1.00 88.62 120 ALA A CA 1
ATOM 934 C C . ALA A 1 120 ? 2.712 -14.798 -20.196 1.00 88.62 120 ALA A C 1
ATOM 936 O O . ALA A 1 120 ? 3.930 -14.667 -20.070 1.00 88.62 120 ALA A O 1
ATOM 937 N N . PRO A 1 121 ? 2.081 -15.857 -19.654 1.00 87.19 121 PRO A N 1
ATOM 938 C CA . PRO A 1 121 ? 0.642 -16.138 -19.707 1.00 87.19 121 PRO A CA 1
ATOM 939 C C . PRO A 1 121 ? -0.199 -15.247 -18.776 1.00 87.19 121 PRO A C 1
ATOM 941 O O . PRO A 1 121 ? -1.413 -15.215 -18.923 1.00 87.19 121 PRO A O 1
ATOM 944 N N . LEU A 1 122 ? 0.428 -14.523 -17.842 1.00 91.62 122 LEU A N 1
ATOM 945 C CA . LEU A 1 122 ? -0.218 -13.540 -16.967 1.00 91.62 122 LEU A CA 1
ATOM 946 C C . LEU A 1 122 ? 0.568 -12.229 -16.966 1.00 91.62 122 LEU A C 1
ATOM 948 O O . LEU A 1 122 ? 1.790 -12.233 -17.152 1.00 91.62 122 LEU A O 1
ATOM 952 N N . LEU A 1 123 ? -0.132 -11.134 -16.678 1.00 95.44 123 LEU A N 1
ATOM 953 C CA . LEU A 1 123 ? 0.462 -9.811 -16.529 1.00 95.44 123 LEU A CA 1
ATOM 954 C C . LEU A 1 123 ? 1.366 -9.755 -15.288 1.00 95.44 123 LEU A C 1
ATOM 956 O O . LEU A 1 123 ? 0.910 -10.010 -14.171 1.00 95.44 123 LEU A O 1
ATOM 960 N N . HIS A 1 124 ? 2.630 -9.397 -15.501 1.00 97.25 124 HIS A N 1
ATOM 961 C CA . HIS A 1 124 ? 3.602 -9.069 -14.463 1.00 97.25 124 HIS A CA 1
ATOM 962 C C . HIS A 1 124 ? 4.156 -7.675 -14.731 1.00 97.25 124 HIS A C 1
ATOM 964 O O . HIS A 1 124 ? 4.673 -7.404 -15.8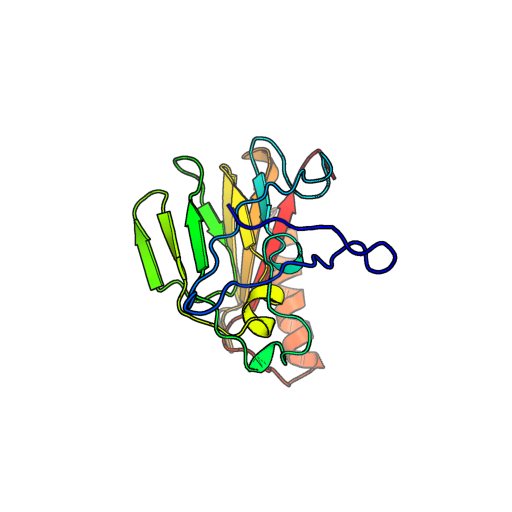18 1.00 97.25 124 HIS A O 1
ATOM 970 N N . GLU A 1 125 ? 4.086 -6.810 -13.731 1.00 97.88 125 GLU A N 1
ATOM 971 C CA . GLU A 1 125 ? 4.555 -5.427 -13.804 1.00 97.88 125 GLU A CA 1
ATOM 972 C C . GLU A 1 125 ? 5.453 -5.119 -12.609 1.00 97.88 125 GLU A C 1
ATOM 974 O O . GLU A 1 125 ? 5.333 -5.731 -11.549 1.00 97.88 125 GLU A O 1
ATOM 979 N N . MET A 1 126 ? 6.356 -4.163 -12.785 1.00 98.44 126 MET A N 1
ATOM 980 C CA . MET A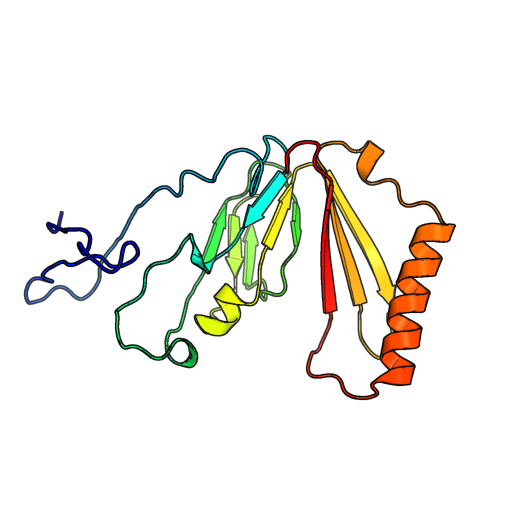 1 126 ? 7.115 -3.541 -11.710 1.00 98.44 126 MET A CA 1
ATOM 981 C C . MET A 1 126 ? 6.678 -2.084 -11.615 1.00 98.44 126 MET A C 1
ATOM 983 O O . MET A 1 126 ? 6.811 -1.327 -12.580 1.00 98.44 126 MET A O 1
ATOM 987 N N . ASP A 1 127 ? 6.177 -1.705 -10.449 1.00 98.56 127 ASP A N 1
ATOM 988 C CA . ASP A 1 127 ? 5.840 -0.334 -10.105 1.00 98.56 127 ASP A CA 1
ATOM 989 C C . ASP A 1 127 ? 6.947 0.245 -9.246 1.00 98.56 127 ASP A C 1
ATOM 991 O O . ASP A 1 127 ? 7.283 -0.290 -8.190 1.00 98.56 127 ASP A O 1
ATOM 995 N N . ILE A 1 128 ? 7.521 1.341 -9.719 1.00 98.38 128 ILE A N 1
ATOM 996 C CA . ILE A 1 128 ? 8.679 1.978 -9.117 1.00 98.38 128 ILE A CA 1
ATOM 997 C C . ILE A 1 128 ? 8.257 3.356 -8.641 1.00 98.38 128 ILE A C 1
ATOM 999 O O . ILE A 1 128 ? 7.799 4.182 -9.433 1.00 98.38 128 ILE A O 1
ATOM 1003 N N . VAL A 1 129 ? 8.458 3.615 -7.356 1.00 97.69 129 VAL A N 1
ATOM 1004 C CA . VAL A 1 129 ? 8.360 4.950 -6.774 1.00 97.69 129 VAL A CA 1
ATOM 1005 C C . VAL A 1 129 ? 9.731 5.364 -6.260 1.00 97.69 129 VAL A C 1
ATOM 1007 O O . VAL A 1 129 ? 10.424 4.565 -5.631 1.00 97.69 129 VAL A O 1
ATOM 1010 N N . ALA A 1 130 ? 10.127 6.613 -6.497 1.00 96.12 130 ALA A N 1
ATOM 1011 C CA . ALA A 1 130 ? 11.423 7.102 -6.043 1.00 96.12 130 ALA A CA 1
ATOM 1012 C C . ALA A 1 130 ? 11.396 8.535 -5.500 1.00 96.12 130 ALA A C 1
ATOM 1014 O O . ALA A 1 130 ? 10.521 9.334 -5.845 1.00 96.12 130 ALA A O 1
ATOM 1015 N N . ASP A 1 131 ? 12.408 8.889 -4.705 1.00 94.31 131 ASP A N 1
ATOM 1016 C CA . ASP A 1 131 ? 12.593 10.260 -4.205 1.00 94.31 131 ASP A CA 1
ATOM 1017 C C . ASP A 1 131 ? 12.943 11.262 -5.314 1.00 94.31 131 ASP A C 1
ATOM 1019 O O . ASP A 1 131 ? 12.576 12.438 -5.231 1.00 94.31 131 ASP A O 1
ATOM 1023 N N . SER A 1 132 ? 13.591 10.797 -6.387 1.00 94.94 132 SER A N 1
ATOM 1024 C CA . SER A 1 132 ? 13.971 11.622 -7.535 1.00 94.94 132 SER A CA 1
ATOM 1025 C C . SER A 1 132 ? 13.555 10.995 -8.873 1.00 94.94 132 SER A C 1
ATOM 1027 O O . SER A 1 132 ? 13.505 9.769 -8.990 1.00 94.94 132 SER A O 1
ATOM 1029 N N . PRO A 1 133 ? 13.308 11.806 -9.921 1.00 95.56 133 PRO A N 1
ATOM 1030 C CA . PRO A 1 133 ? 13.066 11.292 -11.268 1.00 95.56 133 PRO A CA 1
ATOM 1031 C C . PRO A 1 133 ? 14.231 10.461 -11.816 1.00 95.56 133 PRO A C 1
ATOM 1033 O O . PRO A 1 133 ? 14.003 9.446 -12.461 1.00 95.56 133 PRO A O 1
ATOM 1036 N N . ALA A 1 134 ? 15.477 10.862 -11.537 1.00 95.56 134 ALA A N 1
ATOM 1037 C CA . ALA A 1 134 ? 16.669 10.173 -12.037 1.00 95.56 134 ALA A CA 1
ATOM 1038 C C . ALA A 1 134 ? 16.786 8.737 -11.500 1.00 95.56 134 ALA A C 1
ATOM 1040 O O . ALA A 1 134 ? 17.245 7.847 -12.212 1.00 95.56 134 ALA A O 1
ATOM 1041 N N . ALA A 1 135 ? 16.319 8.489 -10.273 1.00 94.94 135 ALA A N 1
ATOM 1042 C CA . ALA A 1 135 ? 16.283 7.149 -9.693 1.00 94.94 135 ALA A CA 1
ATOM 1043 C C . ALA A 1 135 ? 15.274 6.213 -10.388 1.00 94.94 135 ALA A C 1
ATOM 1045 O O . ALA A 1 135 ? 15.377 5.000 -10.244 1.00 94.94 135 ALA A O 1
ATOM 1046 N N . LEU A 1 136 ? 14.328 6.739 -11.177 1.00 96.75 136 LEU A N 1
ATOM 1047 C CA . LEU A 1 136 ? 13.416 5.917 -11.979 1.00 96.75 136 LEU A CA 1
ATOM 1048 C C . LEU A 1 136 ? 14.064 5.370 -13.254 1.00 96.75 136 LEU A C 1
ATOM 1050 O O . LEU A 1 136 ? 13.407 4.630 -13.992 1.00 96.75 136 LEU A O 1
ATOM 1054 N N . GLU A 1 137 ? 15.304 5.746 -13.569 1.00 96.06 137 GLU A N 1
ATOM 1055 C CA . GLU A 1 137 ? 15.969 5.249 -14.765 1.00 96.06 137 GLU A CA 1
ATOM 1056 C C . GLU A 1 137 ? 16.340 3.772 -14.634 1.00 96.06 137 GLU A C 1
ATOM 1058 O O . GLU A 1 137 ? 17.150 3.364 -13.804 1.00 96.06 137 GLU A O 1
ATOM 1063 N N . VAL A 1 138 ? 15.742 2.959 -15.503 1.00 96.12 138 VAL A N 1
ATOM 1064 C CA . VAL A 1 138 ? 15.997 1.523 -15.591 1.00 96.12 138 VAL A CA 1
ATOM 1065 C C . VAL A 1 138 ? 16.839 1.273 -16.828 1.00 96.12 138 VAL A C 1
ATOM 1067 O O . VAL A 1 138 ? 16.377 1.483 -17.952 1.00 96.12 138 VAL A O 1
ATOM 1070 N N . LYS A 1 139 ? 18.071 0.803 -16.625 1.00 97.00 139 LYS A N 1
ATOM 1071 C CA . LYS A 1 139 ? 18.945 0.430 -17.736 1.00 97.00 139 LYS A CA 1
ATOM 1072 C C . LYS A 1 139 ? 18.360 -0.762 -18.512 1.00 97.00 139 LYS A C 1
ATOM 1074 O O . LYS A 1 139 ? 17.756 -1.641 -17.885 1.00 97.00 139 LYS A O 1
ATOM 1079 N N . PRO A 1 140 ? 18.553 -0.841 -19.841 1.00 97.56 140 PRO A N 1
ATOM 1080 C CA . PRO A 1 140 ? 18.021 -1.939 -20.650 1.00 97.56 140 PRO A CA 1
ATOM 1081 C C . PRO A 1 140 ? 18.416 -3.333 -20.141 1.00 97.56 140 PRO A C 1
ATOM 1083 O O . PRO A 1 140 ? 17.583 -4.236 -20.105 1.00 97.56 140 PRO A O 1
ATOM 1086 N N . GLU A 1 141 ? 19.658 -3.502 -19.687 1.00 97.88 141 GLU A N 1
ATOM 1087 C CA . GLU A 1 141 ? 20.168 -4.760 -19.139 1.00 97.88 141 GLU A CA 1
ATOM 1088 C C . GLU A 1 141 ? 19.475 -5.168 -17.831 1.00 97.88 141 GLU A C 1
ATOM 1090 O O . GLU A 1 141 ? 19.187 -6.347 -17.627 1.00 97.88 141 GLU A O 1
ATOM 1095 N N . THR A 1 142 ? 19.135 -4.200 -16.975 1.00 97.81 142 THR A N 1
ATOM 1096 C CA . THR A 1 142 ? 18.396 -4.446 -15.730 1.00 97.81 142 THR A CA 1
ATOM 1097 C C . THR A 1 142 ? 16.970 -4.893 -16.032 1.00 97.81 142 THR A C 1
ATOM 1099 O O . THR A 1 142 ? 16.497 -5.873 -15.456 1.00 97.81 142 THR A O 1
ATOM 1102 N N . LEU A 1 143 ? 16.296 -4.214 -16.969 1.00 98.00 143 LEU A N 1
ATOM 1103 C CA . LEU A 1 143 ? 14.948 -4.590 -17.393 1.00 98.00 143 LEU A CA 1
ATOM 1104 C C . LEU A 1 143 ? 14.928 -6.011 -17.969 1.00 98.00 143 LEU A C 1
ATOM 1106 O O . LEU A 1 143 ? 14.069 -6.806 -17.591 1.00 98.00 143 LEU A O 1
ATOM 1110 N N . LEU A 1 144 ? 15.896 -6.349 -18.827 1.00 98.25 144 LEU A N 1
ATOM 1111 C CA . LEU A 1 144 ? 16.026 -7.696 -19.381 1.00 98.25 144 LEU A CA 1
ATOM 1112 C C . LEU A 1 144 ? 16.229 -8.744 -18.275 1.00 98.25 144 LEU A C 1
ATOM 1114 O O . LEU A 1 144 ? 15.614 -9.808 -18.319 1.00 98.25 144 LEU A O 1
ATOM 1118 N N . GLY A 1 145 ? 17.037 -8.435 -17.257 1.00 98.31 145 GLY A N 1
ATOM 1119 C CA . GLY A 1 145 ? 17.211 -9.289 -16.081 1.00 98.31 145 GLY A CA 1
ATOM 1120 C C . GLY A 1 145 ? 15.897 -9.560 -15.338 1.00 98.31 145 GLY A C 1
ATOM 1121 O O . GLY A 1 145 ? 15.584 -10.713 -15.048 1.00 98.31 145 GLY A O 1
ATOM 1122 N N . TRP A 1 146 ? 15.084 -8.531 -15.082 1.00 97.94 146 TRP A N 1
ATOM 1123 C CA . TRP A 1 146 ? 13.775 -8.694 -14.431 1.00 97.94 146 TRP A CA 1
ATOM 1124 C C . TRP A 1 146 ? 12.781 -9.498 -15.277 1.00 97.94 146 TRP A C 1
ATOM 1126 O O . TRP A 1 146 ? 12.042 -10.327 -14.746 1.00 97.94 146 TRP A O 1
ATOM 1136 N N . GLN A 1 147 ? 12.779 -9.291 -16.595 1.00 98.00 147 GLN A N 1
ATOM 1137 C CA . GLN A 1 147 ? 11.952 -10.068 -17.522 1.00 98.00 147 GLN A CA 1
ATOM 1138 C C . GLN A 1 147 ? 12.365 -11.548 -17.535 1.00 98.00 147 GLN A C 1
ATOM 1140 O O . GLN A 1 147 ? 11.507 -12.434 -17.482 1.00 98.00 147 GLN A O 1
ATOM 1145 N N . ASN A 1 148 ? 13.674 -11.826 -17.535 1.00 97.81 148 ASN A N 1
ATOM 1146 C CA . ASN A 1 148 ? 14.202 -13.187 -17.448 1.00 97.81 148 ASN A CA 1
ATOM 1147 C C . ASN A 1 148 ? 13.856 -13.849 -16.111 1.00 97.81 148 ASN A C 1
ATOM 1149 O O . ASN A 1 148 ? 13.423 -14.996 -16.122 1.00 97.81 148 ASN A O 1
ATOM 1153 N N . LEU A 1 149 ? 13.921 -13.122 -14.990 1.00 96.44 149 LEU A N 1
ATOM 1154 C CA . LEU A 1 149 ? 13.501 -13.635 -13.682 1.00 96.44 149 LEU A CA 1
ATOM 1155 C C . LEU A 1 149 ? 12.049 -14.123 -13.710 1.00 96.44 149 LEU A C 1
ATOM 1157 O O . LEU A 1 149 ? 11.761 -15.240 -13.282 1.00 96.44 149 LEU A O 1
ATOM 1161 N N . VAL A 1 150 ? 11.128 -13.320 -14.255 1.00 95.19 150 VAL A N 1
ATOM 1162 C CA . VAL A 1 150 ? 9.717 -13.718 -14.385 1.00 95.19 150 VAL A CA 1
ATOM 1163 C C . VAL A 1 150 ? 9.583 -14.942 -15.291 1.00 95.19 150 VAL A C 1
ATOM 1165 O O . VAL A 1 150 ? 8.838 -15.871 -14.974 1.00 95.19 150 VAL A O 1
ATOM 1168 N N . LYS A 1 151 ? 10.305 -14.982 -16.414 1.00 94.75 151 LYS A N 1
ATOM 1169 C CA . LYS A 1 151 ? 10.299 -16.120 -17.345 1.00 94.75 151 LYS A CA 1
ATOM 1170 C C . LYS A 1 151 ? 10.798 -17.412 -16.688 1.00 94.75 151 LYS A C 1
ATOM 1172 O O . LYS A 1 151 ? 10.158 -18.451 -16.832 1.00 94.75 151 LYS A O 1
ATOM 1177 N N . GLU A 1 152 ? 11.912 -17.351 -15.972 1.00 95.19 152 GLU A N 1
ATOM 1178 C CA . GLU A 1 152 ? 12.552 -18.498 -15.323 1.00 95.19 152 GLU A CA 1
ATOM 1179 C C . GLU A 1 152 ? 11.721 -19.014 -14.149 1.00 95.19 152 GLU A C 1
ATOM 1181 O O . GLU A 1 152 ? 11.468 -20.215 -14.071 1.00 95.19 152 GLU A O 1
ATOM 1186 N N . ALA A 1 153 ? 11.195 -18.124 -13.301 1.00 93.12 153 ALA A N 1
ATOM 1187 C CA . ALA A 1 153 ? 10.283 -18.503 -12.222 1.00 93.12 153 ALA A CA 1
ATOM 1188 C C . ALA A 1 153 ? 9.033 -19.214 -12.768 1.00 93.12 153 ALA A C 1
ATOM 1190 O O . ALA A 1 153 ? 8.604 -20.241 -12.240 1.00 93.12 153 ALA A O 1
ATOM 1191 N N . ASN A 1 154 ? 8.484 -18.711 -13.878 1.00 89.62 154 ASN A N 1
ATOM 1192 C CA . ASN A 1 154 ? 7.350 -19.329 -14.557 1.00 89.62 154 ASN A CA 1
ATOM 1193 C C . ASN A 1 154 ? 7.660 -20.731 -15.101 1.00 89.62 154 ASN A C 1
ATOM 1195 O O . ASN A 1 154 ? 6.776 -21.587 -15.068 1.00 89.62 154 ASN A O 1
ATOM 1199 N N . ALA A 1 155 ? 8.875 -20.960 -15.603 1.00 91.69 155 ALA A N 1
ATOM 1200 C CA . ALA A 1 155 ? 9.308 -22.262 -16.101 1.00 91.69 155 ALA A CA 1
ATOM 1201 C C . ALA A 1 155 ? 9.611 -23.256 -14.967 1.00 91.69 155 ALA A C 1
ATOM 1203 O O . ALA A 1 155 ? 9.322 -24.441 -15.108 1.00 91.69 155 ALA A O 1
ATOM 1204 N N . LEU A 1 156 ? 10.168 -22.774 -13.851 1.00 94.06 156 LEU A N 1
ATOM 1205 C CA . LEU A 1 156 ? 10.599 -23.607 -12.729 1.00 94.06 156 LEU A CA 1
ATOM 1206 C C . LEU A 1 156 ? 9.431 -24.103 -11.868 1.00 94.06 156 LEU A C 1
ATOM 1208 O O . LEU A 1 156 ? 9.395 -25.277 -11.512 1.00 94.06 156 LEU A O 1
ATOM 1212 N N . PHE A 1 157 ? 8.491 -23.221 -11.513 1.00 89.19 157 PHE A N 1
ATOM 1213 C CA . PHE A 1 157 ? 7.467 -23.536 -10.507 1.00 89.19 157 PHE A CA 1
ATOM 1214 C C . PHE A 1 157 ? 6.132 -24.011 -11.092 1.00 89.19 157 PHE A C 1
ATOM 1216 O O . PHE A 1 157 ? 5.414 -24.755 -10.428 1.00 89.19 157 PHE A O 1
ATOM 1223 N N . GLY A 1 158 ? 5.775 -23.599 -12.314 1.00 76.81 158 GLY A N 1
ATOM 1224 C CA . GLY A 1 158 ? 4.572 -24.038 -13.041 1.00 76.81 158 GLY A CA 1
ATOM 1225 C C . GLY A 1 158 ? 3.212 -23.574 -12.480 1.00 76.81 158 GLY A C 1
ATOM 1226 O O . GLY A 1 158 ? 2.332 -23.207 -13.259 1.00 76.81 158 GLY A O 1
ATOM 1227 N N . GLY A 1 159 ? 3.028 -23.556 -11.155 1.00 81.94 159 GLY A N 1
ATOM 1228 C CA . GLY A 1 159 ? 1.802 -23.142 -10.465 1.00 81.94 159 GLY A CA 1
ATOM 1229 C C . GLY A 1 159 ? 1.715 -21.633 -10.221 1.00 81.94 159 GLY A C 1
ATOM 1230 O O . GLY A 1 159 ? 2.714 -20.979 -9.925 1.00 81.94 159 GLY A O 1
ATOM 1231 N N . ARG A 1 160 ? 0.504 -21.070 -10.339 1.00 83.50 160 ARG A N 1
ATOM 1232 C CA . ARG A 1 160 ? 0.210 -19.654 -10.057 1.00 83.50 160 ARG A CA 1
ATOM 1233 C C . ARG A 1 160 ? -1.132 -19.537 -9.344 1.00 83.50 160 ARG A C 1
ATOM 1235 O O . ARG A 1 160 ? -2.129 -20.067 -9.828 1.00 83.50 160 ARG A O 1
ATOM 1242 N N . HIS A 1 161 ? -1.161 -18.799 -8.241 1.00 89.81 161 HIS A N 1
ATOM 1243 C CA . HIS A 1 161 ? -2.374 -18.529 -7.461 1.00 89.81 161 HIS A CA 1
ATOM 1244 C C . HIS A 1 161 ? -2.694 -17.027 -7.446 1.00 89.81 161 HIS A C 1
ATOM 1246 O O . HIS A 1 161 ? -2.982 -16.448 -6.409 1.00 89.81 161 HIS A O 1
ATOM 1252 N N . TYR A 1 162 ? -2.604 -16.385 -8.614 1.00 91.75 162 TYR A N 1
ATOM 1253 C CA . TYR A 1 162 ? -2.885 -14.962 -8.820 1.00 91.75 162 TYR A CA 1
ATOM 1254 C C . TYR A 1 162 ? -3.356 -14.706 -10.260 1.00 91.75 162 TYR A C 1
ATOM 1256 O O . TYR A 1 162 ? -3.149 -15.533 -11.148 1.00 91.75 162 TYR A O 1
ATOM 1264 N N . ARG A 1 163 ? -3.999 -13.555 -10.496 1.00 91.44 163 ARG A N 1
ATOM 1265 C CA . ARG A 1 163 ? -4.501 -13.132 -11.825 1.00 91.44 163 ARG A CA 1
ATOM 1266 C C . ARG A 1 163 ? -3.549 -12.174 -12.548 1.00 91.44 163 ARG A C 1
ATOM 1268 O O . ARG A 1 163 ? -3.510 -12.138 -13.772 1.00 91.44 163 ARG A O 1
ATOM 1275 N N . SER A 1 164 ? -2.779 -11.424 -11.775 1.00 94.31 164 SER A N 1
ATOM 1276 C CA . SER A 1 164 ? -1.703 -10.533 -12.200 1.00 94.31 164 SER A CA 1
ATOM 1277 C C . SER A 1 164 ? -0.742 -10.378 -11.029 1.00 94.31 164 SER A C 1
ATOM 1279 O O . SER A 1 164 ? -1.152 -10.573 -9.884 1.00 94.31 164 SER A O 1
ATOM 1281 N N . TYR A 1 165 ? 0.503 -10.005 -11.296 1.00 95.38 165 TYR A N 1
ATOM 1282 C CA . TYR A 1 165 ? 1.495 -9.776 -10.253 1.00 95.38 165 TYR A CA 1
ATOM 1283 C C . TYR A 1 165 ? 2.128 -8.395 -10.406 1.00 95.38 165 TYR A C 1
ATOM 1285 O O . TYR A 1 165 ? 2.518 -8.002 -11.506 1.00 95.38 165 TYR A O 1
ATOM 1293 N N . ARG A 1 166 ? 2.244 -7.667 -9.296 1.00 97.06 166 ARG A N 1
ATOM 1294 C CA . ARG A 1 166 ? 2.877 -6.347 -9.246 1.00 97.06 166 ARG A CA 1
ATOM 1295 C C . ARG A 1 166 ? 4.035 -6.400 -8.266 1.00 97.06 166 ARG A C 1
ATOM 1297 O O . ARG A 1 166 ? 3.834 -6.640 -7.079 1.00 97.06 166 ARG A O 1
ATOM 1304 N N . PHE A 1 167 ? 5.246 -6.189 -8.758 1.00 97.75 167 PHE A N 1
ATOM 1305 C CA . PHE A 1 167 ? 6.398 -5.950 -7.903 1.00 97.75 167 PHE A CA 1
ATOM 1306 C C . PHE A 1 167 ? 6.380 -4.480 -7.486 1.00 97.75 167 PHE A C 1
ATOM 1308 O O . PHE A 1 167 ? 6.390 -3.600 -8.343 1.00 97.75 167 PHE A O 1
ATOM 1315 N N . LEU A 1 168 ? 6.337 -4.214 -6.182 1.00 97.75 168 LEU A N 1
ATOM 1316 C CA . LEU A 1 168 ? 6.393 -2.857 -5.644 1.00 97.75 168 LEU A CA 1
ATOM 1317 C C . LEU A 1 168 ? 7.839 -2.537 -5.257 1.00 97.75 168 LEU A C 1
ATOM 1319 O O . LEU A 1 168 ? 8.375 -3.125 -4.317 1.00 97.75 168 LEU A O 1
ATOM 1323 N N . LEU A 1 169 ? 8.471 -1.613 -5.979 1.00 96.69 169 LEU A N 1
ATOM 1324 C CA . LEU A 1 169 ? 9.841 -1.172 -5.739 1.00 96.69 169 LEU A CA 1
ATOM 1325 C C . LEU A 1 169 ? 9.863 0.290 -5.306 1.00 96.69 169 LEU A C 1
ATOM 1327 O O . LEU A 1 169 ? 9.300 1.171 -5.952 1.00 96.69 169 LEU A O 1
ATOM 1331 N N . THR A 1 170 ? 10.582 0.554 -4.223 1.00 95.12 170 THR A N 1
ATOM 1332 C CA . THR A 1 170 ? 10.845 1.912 -3.756 1.00 95.12 170 THR A CA 1
ATOM 1333 C C . THR A 1 170 ? 12.328 2.210 -3.737 1.00 95.12 170 THR A C 1
ATOM 1335 O O . THR A 1 170 ? 13.084 1.414 -3.184 1.00 95.12 170 THR A O 1
ATOM 1338 N N . LEU A 1 171 ? 12.719 3.367 -4.263 1.00 93.88 171 LEU A N 1
ATOM 1339 C CA . LEU A 1 171 ? 14.100 3.848 -4.275 1.00 93.88 171 LEU A CA 1
ATOM 1340 C C . LEU A 1 171 ? 14.168 5.172 -3.509 1.00 93.88 171 LEU A C 1
ATOM 1342 O O . LEU A 1 171 ? 13.703 6.204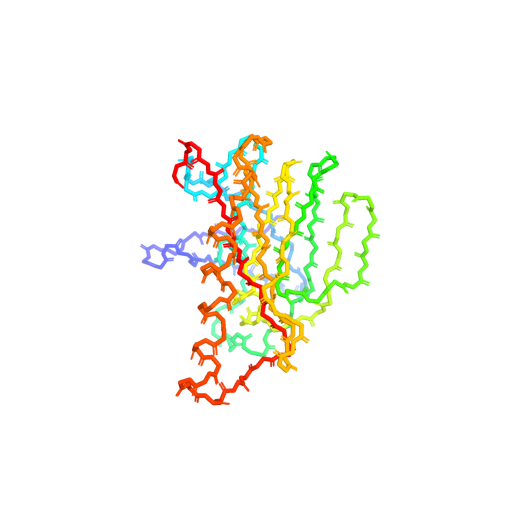 -3.995 1.00 93.88 171 LEU A O 1
ATOM 1346 N N . SER A 1 172 ? 14.700 5.123 -2.292 1.00 89.75 172 SER A N 1
ATOM 1347 C CA . SER A 1 172 ? 14.761 6.269 -1.386 1.00 89.75 172 SER A CA 1
ATOM 1348 C C . SER A 1 172 ? 16.154 6.401 -0.792 1.00 89.75 172 SER A C 1
ATOM 1350 O O . SER A 1 172 ? 16.823 5.394 -0.572 1.00 89.75 172 SER A O 1
ATOM 1352 N N . ASP A 1 173 ? 16.563 7.638 -0.514 1.00 82.25 173 ASP A N 1
ATOM 1353 C CA . ASP A 1 173 ? 17.798 7.924 0.230 1.00 82.25 173 ASP A CA 1
ATOM 1354 C C . ASP A 1 173 ? 17.603 7.749 1.748 1.00 82.25 173 ASP A C 1
ATOM 1356 O O . ASP A 1 173 ? 18.551 7.869 2.527 1.00 82.25 173 ASP A O 1
ATOM 1360 N N . ILE A 1 174 ? 16.367 7.481 2.184 1.00 71.69 174 ILE A N 1
ATOM 1361 C CA . ILE A 1 174 ? 16.013 7.245 3.577 1.00 71.69 174 ILE A CA 1
ATOM 1362 C C . ILE A 1 174 ? 15.328 5.872 3.682 1.00 71.69 174 ILE A C 1
ATOM 1364 O O . ILE A 1 174 ? 14.239 5.675 3.142 1.00 71.69 174 ILE A O 1
ATOM 1368 N N . GLY A 1 175 ? 15.996 4.943 4.380 1.00 59.50 175 GLY A N 1
ATOM 1369 C CA . GLY A 1 175 ? 15.595 3.535 4.567 1.00 59.50 175 GLY A CA 1
ATOM 1370 C C . GLY A 1 175 ? 15.506 2.752 3.271 1.00 59.50 175 GLY A C 1
ATOM 1371 O O . GLY A 1 175 ? 14.369 2.425 2.840 1.00 59.50 175 GLY A O 1
#

Foldseek 3Di:
DWDKDADPPPRPDIDTDDDPPDDDDDDDDDDPPDWQPADDPFKGKAQVVRVDDDDPPDDQQPAKDWDKDFAPAQKDKDKPFAWDDDDRRITTTPIGGSVRVNVIIMMMGNAWDKDWLDPPPATEIEIEGEPDNVVPDDDPVNSVVSSVVVVVCCVPPVDDDDRYYYHYYYYYPGD